Protein AF-A0A7K9EXF7-F1 (afdb_monomer_lite)

Secondary structure (DSSP, 8-state):
--TTTT----EEEE--TTTTTSPPEEEESS---BTTB-TT-BB--GGGTTT--TT-----

Radius of gyration: 12.76 Å; chains: 1; bounding box: 28×24×35 Å

Organism: Baryphthengus martii (NCBI:txid176943)

Sequence (60 aa):
DSAYQGGVFFLTVHFPTDYPFKPPKIAFTTKIYHPNINSNGSICLDILRSQWSPALTVSK

InterPro domains:
  IPR000608 Ubiquitin-conjugating (UBC), catalytic core domain [PF00179] (1-59)
  IPR000608 Ubiquitin-conjugating (UBC), catalytic core domain [PS50127] (1-60)
  IPR016135 Ubiquitin-conjugating enzyme/RWD-like [G3DSA:3.10.110.10] (1-60)
  IPR016135 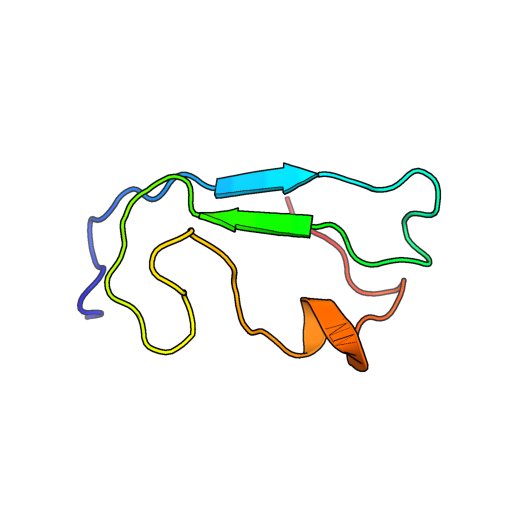Ubiquitin-conjugating enzyme/RWD-like [SSF54495] (1-59)
  IPR023313 Ubiquitin-conjugating enzyme, active site [PS00183] (33-48)

pLDDT: mean 83.68, std 7.73, range [48.62, 92.19]

Foldseek 3Di:
DDPCPPPDWDKDWADDPPPPVAAIFIFTPDQDDDPQADRRRGGNDVCNPVVPDSPDDPDD

Structure (mmCIF, N/CA/C/O backbone):
data_AF-A0A7K9EXF7-F1
#
_entry.id   AF-A0A7K9EXF7-F1
#
loop_
_atom_site.group_PDB
_atom_site.id
_atom_site.type_symbol
_atom_site.label_atom_id
_atom_site.label_alt_id
_atom_site.label_comp_id
_atom_site.label_asym_id
_atom_site.label_entity_id
_atom_site.label_seq_id
_atom_site.pdbx_PDB_ins_code
_atom_site.Cartn_x
_atom_site.Cartn_y
_atom_site.Cartn_z
_atom_site.occupancy
_atom_site.B_iso_or_equiv
_atom_site.auth_seq_id
_atom_site.auth_comp_id
_atom_site.auth_asym_id
_atom_site.auth_atom_id
_atom_site.pdbx_PDB_model_num
ATOM 1 N N . ASP A 1 1 ? -6.012 -14.519 19.626 1.00 65.38 1 ASP A N 1
ATOM 2 C CA . ASP A 1 1 ? -6.712 -13.232 19.488 1.00 65.38 1 ASP A CA 1
ATOM 3 C C . ASP A 1 1 ? -5.785 -12.141 18.993 1.00 65.38 1 ASP A C 1
ATOM 5 O O . ASP A 1 1 ? -4.672 -12.010 19.488 1.00 65.38 1 ASP A O 1
ATOM 9 N N . SER A 1 2 ? -6.249 -11.373 18.012 1.00 85.19 2 SER A N 1
ATOM 10 C CA . SER A 1 2 ? -5.639 -10.114 17.571 1.00 85.19 2 SER A CA 1
ATOM 11 C C . SER A 1 2 ? -6.652 -8.995 17.798 1.00 85.19 2 SER A C 1
ATOM 13 O O . SER A 1 2 ? -7.851 -9.225 17.655 1.00 85.19 2 SER A O 1
ATOM 15 N N . ALA A 1 3 ? -6.197 -7.774 18.089 1.00 86.44 3 ALA A N 1
ATOM 16 C CA . ALA A 1 3 ? -7.079 -6.606 18.210 1.00 86.44 3 ALA A CA 1
ATOM 17 C C . ALA A 1 3 ? -7.873 -6.304 16.919 1.00 86.44 3 ALA A C 1
ATOM 19 O O . ALA A 1 3 ? -8.846 -5.559 16.950 1.00 86.44 3 ALA A O 1
ATOM 20 N N . TYR A 1 4 ? -7.470 -6.900 15.792 1.00 87.50 4 TYR A N 1
ATOM 21 C CA . TYR A 1 4 ? -8.124 -6.770 14.488 1.00 87.50 4 TYR A CA 1
ATOM 22 C C . TYR A 1 4 ? -9.007 -7.975 14.124 1.00 87.50 4 TYR A C 1
ATOM 24 O O . TYR A 1 4 ? -9.463 -8.087 12.985 1.00 87.50 4 TYR A O 1
ATOM 32 N N . GLN A 1 5 ? -9.221 -8.908 15.055 1.00 90.00 5 GLN A N 1
ATOM 33 C CA . GLN A 1 5 ? -10.020 -10.110 14.819 1.00 90.00 5 GLN A CA 1
ATOM 34 C C . GLN A 1 5 ? -11.464 -9.754 14.440 1.00 90.00 5 GLN A C 1
ATOM 36 O O . GLN A 1 5 ? -12.099 -8.925 15.082 1.00 90.00 5 GLN A O 1
ATOM 41 N N . GLY A 1 6 ? -11.976 -10.382 13.377 1.00 88.38 6 GLY A N 1
ATOM 42 C CA . GLY A 1 6 ? -13.312 -10.104 12.834 1.00 88.38 6 GLY A CA 1
ATOM 43 C C . GLY A 1 6 ? -13.414 -8.831 11.983 1.00 88.38 6 GLY A C 1
ATOM 44 O O . GLY A 1 6 ? -14.481 -8.556 11.439 1.00 88.38 6 GLY 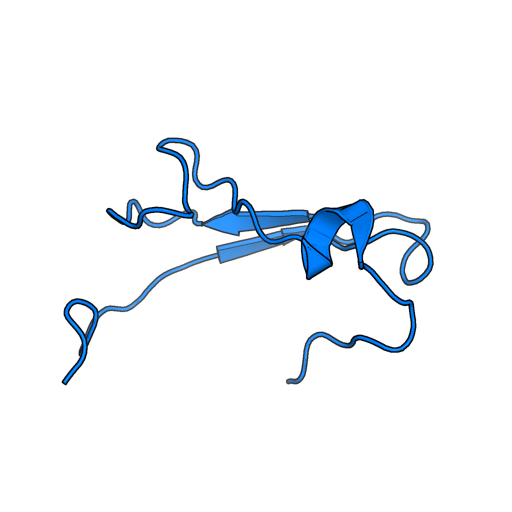A O 1
ATOM 45 N N . GLY A 1 7 ? -12.330 -8.063 11.834 1.00 86.94 7 GLY A N 1
ATOM 46 C CA . GLY A 1 7 ? -12.293 -6.894 10.959 1.00 86.94 7 GLY A CA 1
ATOM 47 C C . GLY A 1 7 ? -12.163 -7.270 9.481 1.00 86.94 7 GLY A C 1
ATOM 48 O O . GLY A 1 7 ? -11.412 -8.175 9.121 1.00 86.94 7 GLY A O 1
ATOM 49 N N . VAL A 1 8 ? -12.862 -6.533 8.615 1.00 89.50 8 VAL A N 1
ATOM 50 C CA . VAL A 1 8 ? -12.679 -6.583 7.158 1.00 89.50 8 VAL A CA 1
ATOM 51 C C . VAL A 1 8 ? -11.969 -5.306 6.732 1.00 89.50 8 VAL A C 1
ATOM 53 O O . VAL A 1 8 ? -12.475 -4.207 6.955 1.00 89.50 8 VAL A O 1
ATOM 56 N N . PHE A 1 9 ? -10.795 -5.452 6.122 1.00 91.06 9 PHE A N 1
ATOM 57 C CA . PHE A 1 9 ? -9.969 -4.331 5.689 1.00 91.06 9 PHE A CA 1
ATOM 58 C C . PHE A 1 9 ? -9.771 -4.386 4.184 1.00 91.06 9 PHE A C 1
ATOM 60 O O . PHE A 1 9 ? -9.309 -5.382 3.633 1.00 91.06 9 PHE A O 1
ATOM 67 N N . PHE A 1 10 ? -10.108 -3.287 3.526 1.00 91.38 10 PHE A N 1
ATOM 68 C CA . PHE A 1 10 ? -9.899 -3.101 2.103 1.00 91.38 10 PHE A CA 1
ATOM 69 C C . PHE A 1 10 ? -8.547 -2.431 1.851 1.00 91.38 10 PHE A C 1
ATOM 71 O O . PHE A 1 10 ? -8.148 -1.495 2.557 1.00 91.38 10 PHE A O 1
ATOM 78 N N . LEU A 1 11 ? -7.857 -2.916 0.821 1.00 92.06 11 LEU A N 1
ATOM 79 C CA . LEU A 1 11 ? -6.580 -2.397 0.356 1.00 92.06 11 LEU A CA 1
ATOM 80 C C . LEU A 1 11 ? -6.642 -2.153 -1.151 1.00 92.06 11 LEU A C 1
ATOM 82 O O . LEU A 1 11 ? -7.320 -2.874 -1.883 1.00 92.06 11 LEU A O 1
ATOM 86 N N . THR A 1 12 ? -5.901 -1.156 -1.615 1.00 90.62 12 THR A N 1
ATOM 87 C CA . THR A 1 12 ? -5.617 -0.931 -3.030 1.00 90.62 12 THR A CA 1
ATOM 88 C C . THR A 1 12 ? -4.204 -1.388 -3.342 1.00 90.62 12 THR A C 1
ATOM 90 O O . THR A 1 12 ? -3.261 -1.111 -2.599 1.00 90.62 12 THR A O 1
ATOM 93 N N . VAL A 1 13 ? -4.062 -2.090 -4.463 1.00 89.81 13 VAL A N 1
ATOM 94 C CA . VAL A 1 13 ? -2.776 -2.554 -4.982 1.00 89.81 13 VAL A CA 1
ATOM 95 C C . VAL A 1 13 ? -2.593 -1.956 -6.366 1.00 89.81 13 VAL A C 1
ATOM 97 O O . VAL A 1 13 ? -3.420 -2.157 -7.251 1.00 89.81 13 VAL A O 1
ATOM 100 N N . HIS A 1 14 ? -1.512 -1.208 -6.548 1.00 89.56 14 HIS A N 1
ATOM 101 C CA . HIS A 1 14 ? -1.149 -0.607 -7.822 1.00 89.56 14 HIS A CA 1
ATOM 102 C C . HIS A 1 14 ? 0.193 -1.163 -8.295 1.00 89.56 14 HIS A C 1
ATOM 104 O O . HIS A 1 14 ? 1.246 -0.882 -7.710 1.00 89.56 14 HIS A O 1
ATOM 110 N N . PHE A 1 15 ? 0.160 -1.910 -9.393 1.00 88.06 15 PHE A N 1
ATOM 111 C CA . PHE A 1 15 ? 1.351 -2.456 -10.031 1.00 88.06 15 PHE A CA 1
ATOM 112 C C . PHE A 1 15 ? 1.980 -1.405 -10.958 1.00 88.06 15 PHE A C 1
ATOM 114 O O . PHE A 1 15 ? 1.293 -0.885 -11.837 1.00 88.06 15 PHE A O 1
ATOM 121 N N . PRO A 1 16 ? 3.259 -1.035 -10.769 1.00 88.25 16 PRO A N 1
ATOM 122 C CA . PRO A 1 16 ? 3.964 -0.204 -11.740 1.00 88.25 16 PRO A CA 1
ATOM 123 C C . PRO A 1 16 ? 4.220 -0.986 -13.037 1.00 88.25 16 PRO A C 1
ATOM 125 O O . PRO A 1 16 ? 4.246 -2.215 -13.033 1.00 88.25 16 PRO A O 1
ATOM 128 N N . THR A 1 17 ? 4.491 -0.273 -14.132 1.00 90.44 17 THR A N 1
ATOM 129 C CA . THR A 1 17 ? 4.883 -0.865 -15.429 1.00 90.44 17 THR A CA 1
ATOM 130 C C . THR A 1 17 ? 6.119 -1.758 -15.336 1.00 90.44 17 THR A C 1
ATOM 132 O O . THR A 1 17 ? 6.255 -2.702 -16.102 1.00 90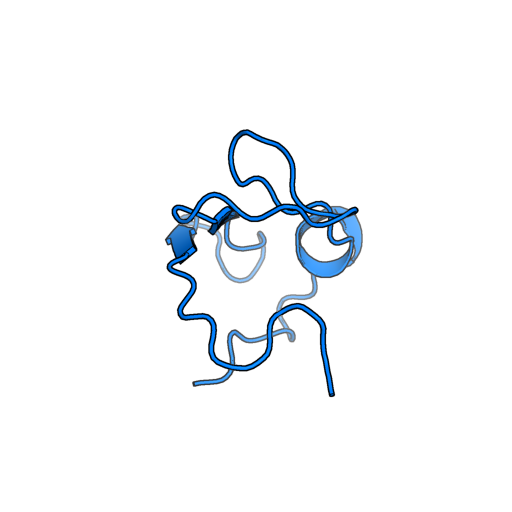.44 17 THR A O 1
ATOM 135 N N . ASP A 1 18 ? 6.994 -1.476 -14.370 1.00 87.12 18 ASP A N 1
ATOM 136 C CA . ASP A 1 18 ? 8.288 -2.142 -14.201 1.00 87.12 18 ASP A CA 1
ATOM 137 C C . ASP A 1 18 ? 8.219 -3.290 -13.174 1.00 87.12 18 ASP A C 1
ATOM 139 O O . ASP A 1 18 ? 9.240 -3.735 -12.649 1.00 87.12 18 ASP A O 1
ATOM 143 N N . TYR A 1 19 ? 7.016 -3.739 -12.807 1.00 83.25 19 TYR A N 1
ATOM 144 C CA . TYR A 1 19 ? 6.829 -4.919 -11.963 1.00 83.25 19 TYR A CA 1
ATOM 145 C C . TYR A 1 19 ? 7.309 -6.184 -12.712 1.00 83.25 19 TYR A C 1
ATOM 147 O O . TYR A 1 19 ? 7.011 -6.315 -13.900 1.00 83.25 19 TYR A O 1
ATOM 155 N N . PRO A 1 20 ? 8.037 -7.127 -12.074 1.00 82.75 20 PRO A N 1
ATOM 156 C CA . PRO A 1 20 ? 8.328 -7.242 -10.640 1.00 82.75 20 PRO A CA 1
ATOM 157 C C . PRO A 1 20 ? 9.652 -6.602 -10.184 1.00 82.75 20 PRO A C 1
ATOM 159 O O . PRO A 1 20 ? 10.057 -6.804 -9.043 1.00 82.75 20 PRO A O 1
ATOM 162 N N . PHE A 1 21 ? 10.347 -5.826 -11.022 1.00 83.69 21 PHE A N 1
ATOM 163 C CA . PHE A 1 21 ? 11.600 -5.161 -10.624 1.00 83.69 21 PHE A CA 1
ATOM 164 C C . PHE A 1 21 ? 11.371 -4.011 -9.638 1.00 83.69 21 PHE A C 1
ATOM 166 O O . PHE A 1 21 ? 12.217 -3.753 -8.783 1.00 83.69 21 PHE A O 1
ATOM 173 N N . LYS A 1 22 ? 10.215 -3.341 -9.721 1.00 83.00 22 LYS A N 1
ATOM 174 C CA . LYS A 1 22 ? 9.744 -2.385 -8.708 1.00 83.00 22 LYS A CA 1
ATOM 175 C C . LYS A 1 22 ? 8.606 -2.986 -7.874 1.00 83.00 22 LYS A C 1
ATOM 177 O O . LYS A 1 22 ? 7.744 -3.656 -8.448 1.00 83.00 22 LYS A O 1
ATOM 182 N N . PRO A 1 23 ? 8.552 -2.708 -6.558 1.00 83.75 23 PRO A N 1
ATOM 183 C CA . PRO A 1 23 ? 7.470 -3.185 -5.706 1.00 83.75 23 PRO A CA 1
ATO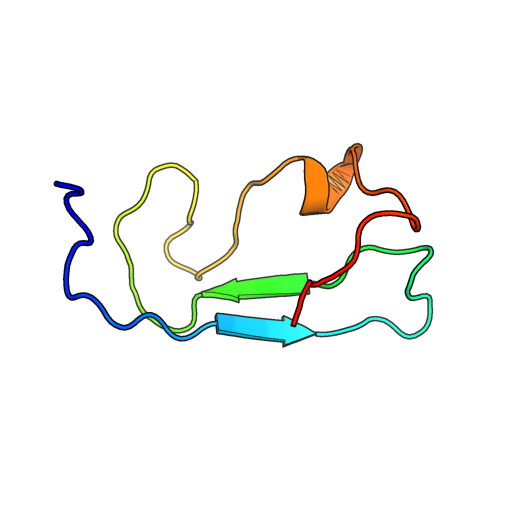M 184 C C . PRO A 1 23 ? 6.115 -2.602 -6.131 1.00 83.75 23 PRO A C 1
ATOM 186 O O . PRO A 1 23 ? 6.048 -1.460 -6.608 1.00 83.75 23 PRO A O 1
ATOM 189 N N . PRO A 1 24 ? 5.014 -3.343 -5.920 1.00 88.38 24 PRO A N 1
ATOM 190 C CA . PRO A 1 24 ? 3.679 -2.795 -6.061 1.00 88.38 24 PRO A CA 1
ATOM 191 C C . PRO A 1 24 ? 3.425 -1.787 -4.936 1.00 88.38 24 PRO A C 1
ATOM 193 O O . PRO A 1 24 ? 3.871 -1.958 -3.799 1.00 88.38 24 PRO A O 1
ATOM 196 N N . LYS A 1 25 ? 2.677 -0.726 -5.236 1.00 86.81 25 LYS A N 1
ATOM 197 C CA . LYS A 1 25 ? 2.231 0.225 -4.215 1.00 86.81 25 LYS A CA 1
ATOM 198 C C . LYS A 1 25 ? 0.968 -0.322 -3.567 1.00 86.81 25 LYS A C 1
ATOM 200 O O . LYS A 1 25 ? -0.039 -0.486 -4.250 1.00 86.81 25 LYS A O 1
ATOM 205 N N . ILE A 1 26 ? 1.030 -0.588 -2.267 1.00 89.75 26 ILE A N 1
ATOM 206 C CA . ILE A 1 26 ? -0.102 -1.083 -1.481 1.00 89.75 26 ILE A CA 1
ATOM 207 C C . ILE A 1 26 ? -0.505 -0.010 -0.471 1.00 89.75 26 ILE A C 1
ATOM 209 O O . ILE A 1 26 ? 0.350 0.521 0.242 1.00 89.75 26 ILE A O 1
ATOM 213 N N . ALA A 1 27 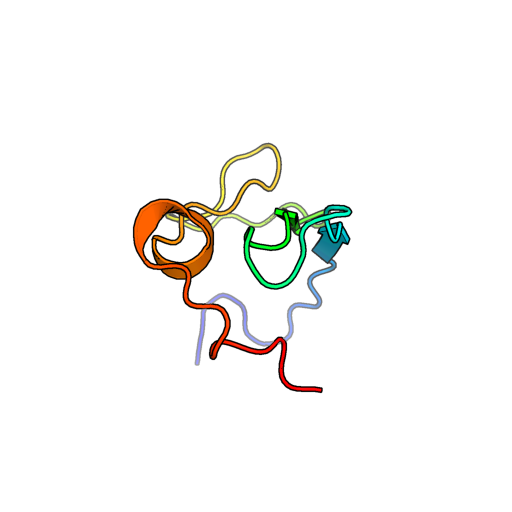? -1.798 0.300 -0.408 1.00 90.06 27 ALA A N 1
ATOM 214 C CA . ALA A 1 27 ? -2.354 1.218 0.578 1.00 90.06 27 ALA A CA 1
ATOM 215 C C . ALA A 1 27 ? -3.665 0.675 1.156 1.00 90.06 27 ALA A C 1
ATOM 217 O O . ALA A 1 27 ? -4.476 0.085 0.448 1.00 90.06 27 ALA A O 1
ATOM 218 N N . PHE A 1 28 ? -3.892 0.892 2.447 1.00 92.19 28 PHE A N 1
ATOM 219 C CA . PHE A 1 28 ? -5.178 0.628 3.082 1.00 92.19 28 PHE A CA 1
ATOM 220 C C . PHE A 1 28 ? -6.189 1.702 2.680 1.00 92.19 28 PHE A C 1
ATOM 222 O O . PHE A 1 28 ? -5.951 2.892 2.871 1.00 92.19 28 PHE A O 1
ATOM 229 N N . THR A 1 29 ? -7.346 1.291 2.165 1.00 90.69 29 THR A N 1
ATOM 230 C CA . THR A 1 29 ? -8.489 2.202 1.980 1.00 90.69 29 THR A CA 1
ATOM 231 C C . THR A 1 29 ? -9.363 2.254 3.224 1.00 90.69 29 THR A C 1
ATOM 233 O O . THR A 1 29 ? -10.014 3.262 3.492 1.00 90.69 29 THR A O 1
ATOM 236 N N . THR A 1 30 ? -9.359 1.183 4.018 1.00 89.19 30 THR A N 1
ATOM 237 C CA . THR A 1 30 ? -10.030 1.158 5.320 1.00 89.19 30 THR A CA 1
ATOM 238 C C . THR A 1 30 ? -9.166 1.852 6.361 1.00 89.19 30 THR A C 1
ATOM 240 O O . THR A 1 30 ? -8.007 1.486 6.548 1.00 89.19 30 THR A O 1
ATOM 243 N N . LYS A 1 31 ? -9.730 2.839 7.066 1.00 86.19 31 LYS A N 1
ATOM 244 C CA . LYS A 1 31 ? -9.041 3.478 8.193 1.00 86.19 31 LYS A CA 1
ATOM 245 C C . LYS A 1 31 ? -8.816 2.442 9.291 1.00 86.19 31 LYS A C 1
ATOM 247 O O . LYS A 1 31 ? -9.771 1.896 9.834 1.00 86.19 31 LYS A O 1
ATOM 252 N N . ILE A 1 32 ? -7.554 2.199 9.612 1.00 88.19 32 ILE A N 1
ATOM 253 C CA . ILE A 1 32 ? -7.118 1.250 10.631 1.00 88.19 32 ILE A CA 1
ATOM 254 C C . ILE A 1 32 ? -6.097 1.939 11.529 1.00 88.19 32 ILE A C 1
ATOM 256 O O . ILE A 1 32 ? -5.233 2.676 11.056 1.00 88.19 32 ILE A O 1
ATOM 260 N N . TYR A 1 33 ? -6.214 1.718 12.833 1.00 88.00 33 TYR A N 1
ATOM 261 C CA . TYR A 1 33 ? -5.225 2.188 13.788 1.00 88.00 33 TYR A CA 1
ATOM 262 C C . TYR A 1 33 ? -4.153 1.114 13.950 1.00 88.00 33 TYR A C 1
ATOM 264 O O . TYR A 1 33 ? -4.393 0.132 14.640 1.00 88.00 33 TYR A O 1
ATOM 272 N N . HIS A 1 34 ? -3.007 1.271 13.284 1.00 87.19 34 HIS A N 1
ATOM 273 C CA . HIS A 1 34 ? -1.912 0.299 13.316 1.00 87.19 34 HIS A CA 1
ATOM 274 C C . HIS A 1 34 ? -0.551 1.019 13.273 1.00 87.19 34 HIS A C 1
ATOM 276 O O . HIS A 1 34 ? -0.395 1.929 12.461 1.00 87.19 34 HIS A O 1
ATOM 282 N N . PRO A 1 35 ? 0.467 0.605 14.056 1.00 88.06 35 PRO A N 1
ATOM 283 C CA . PRO A 1 35 ? 1.756 1.310 14.137 1.00 88.06 35 PRO A CA 1
ATOM 284 C C . PRO A 1 35 ? 2.473 1.499 12.794 1.00 88.06 35 PRO A C 1
ATOM 286 O O . PRO A 1 35 ? 3.134 2.506 12.571 1.00 88.06 35 PRO A O 1
ATOM 289 N N . ASN A 1 36 ? 2.335 0.529 11.887 1.00 87.19 36 ASN A N 1
ATOM 290 C CA . ASN A 1 36 ? 2.957 0.565 10.559 1.00 87.19 36 ASN A CA 1
ATOM 291 C C . ASN A 1 36 ? 2.050 1.115 9.444 1.00 87.19 36 ASN A C 1
ATOM 293 O O . ASN A 1 36 ? 2.433 1.024 8.276 1.00 87.19 36 ASN A O 1
ATOM 297 N N . ILE A 1 37 ? 0.856 1.629 9.763 1.00 88.00 37 ILE A N 1
ATOM 298 C CA . ILE A 1 37 ? -0.083 2.175 8.774 1.00 88.00 37 ILE A CA 1
ATOM 299 C C . ILE A 1 37 ? -0.351 3.637 9.112 1.00 88.00 37 ILE A C 1
ATOM 301 O O . ILE A 1 37 ? -0.862 3.969 10.179 1.00 88.00 37 ILE A O 1
ATOM 305 N N . ASN A 1 38 ? -0.017 4.521 8.178 1.00 86.44 38 ASN A N 1
ATOM 306 C CA . ASN A 1 38 ? -0.265 5.948 8.337 1.00 86.44 38 ASN A CA 1
ATOM 307 C C . ASN A 1 38 ? -1.760 6.267 8.170 1.00 86.44 38 ASN A C 1
ATOM 309 O O . ASN A 1 38 ? -2.508 5.514 7.551 1.00 86.44 38 ASN A O 1
ATOM 313 N N . SER A 1 39 ? -2.194 7.447 8.623 1.00 84.75 39 SER A N 1
ATOM 314 C CA . SER A 1 39 ? -3.586 7.918 8.482 1.00 84.75 39 SER A CA 1
ATOM 315 C C . SER A 1 39 ? -4.073 8.028 7.030 1.00 84.75 39 SER A C 1
ATOM 317 O O . SER A 1 39 ? -5.277 8.017 6.782 1.00 84.75 39 SER A O 1
ATOM 319 N N . ASN A 1 40 ? -3.147 8.105 6.069 1.00 83.75 40 ASN A N 1
ATOM 320 C CA . ASN A 1 40 ? -3.428 8.080 4.633 1.00 83.75 40 ASN A CA 1
ATOM 321 C C . ASN A 1 40 ? -3.486 6.656 4.034 1.00 83.75 40 ASN A C 1
ATOM 323 O O . ASN A 1 40 ? -3.595 6.524 2.818 1.00 83.75 40 ASN A O 1
ATOM 327 N N . GLY A 1 41 ? -3.339 5.611 4.855 1.00 84.94 41 GLY A N 1
ATOM 328 C CA . GLY A 1 41 ? -3.337 4.210 4.430 1.00 84.94 41 GLY A CA 1
ATOM 329 C C . GLY A 1 41 ? -1.990 3.670 3.943 1.00 84.94 41 GLY A C 1
ATOM 330 O O . GLY A 1 41 ? -1.895 2.494 3.603 1.00 84.94 41 GLY A O 1
ATOM 331 N N . SER A 1 42 ? -0.934 4.486 3.905 1.00 85.81 42 SER A N 1
ATOM 332 C CA . SER A 1 42 ? 0.396 4.041 3.472 1.00 85.81 42 SER A CA 1
ATOM 333 C C . SER A 1 42 ? 0.993 3.070 4.480 1.00 85.81 42 SER A C 1
ATOM 335 O O . SER A 1 42 ? 1.026 3.355 5.678 1.00 85.81 42 SER A O 1
ATOM 337 N N . ILE A 1 43 ? 1.521 1.961 3.972 1.00 88.69 43 ILE A N 1
ATOM 338 C CA . ILE A 1 43 ? 2.142 0.917 4.782 1.00 88.69 43 ILE A CA 1
ATOM 339 C C . ILE A 1 43 ? 3.654 1.145 4.830 1.00 88.69 43 ILE A C 1
ATOM 341 O O . ILE A 1 43 ? 4.312 1.289 3.794 1.00 88.69 43 ILE A O 1
ATOM 345 N N . CYS A 1 44 ? 4.220 1.172 6.033 1.00 80.00 44 CYS A N 1
ATOM 346 C CA . CYS A 1 44 ? 5.660 1.246 6.250 1.00 80.00 44 CYS A CA 1
ATOM 347 C C . CYS A 1 44 ? 6.218 -0.158 6.515 1.00 80.00 44 CYS A C 1
ATOM 349 O O . CYS A 1 44 ? 6.462 -0.534 7.659 1.00 80.00 44 CYS A O 1
ATOM 351 N N . LEU A 1 45 ? 6.369 -0.935 5.440 1.00 82.12 45 LEU A N 1
ATOM 352 C CA . LEU A 1 45 ? 6.993 -2.258 5.443 1.00 82.12 45 LEU A CA 1
ATOM 353 C C . LEU A 1 45 ? 8.218 -2.252 4.532 1.00 82.12 45 LEU A C 1
ATOM 355 O O . LEU A 1 45 ? 8.129 -1.854 3.368 1.00 82.12 45 LEU A O 1
ATOM 359 N N . ASP A 1 46 ? 9.341 -2.741 5.045 1.00 74.81 46 ASP A N 1
ATOM 360 C CA . ASP A 1 46 ? 10.624 -2.705 4.336 1.00 74.81 46 ASP A CA 1
ATOM 361 C C . ASP A 1 46 ? 10.623 -3.579 3.077 1.00 74.81 46 ASP A C 1
ATOM 363 O O . ASP A 1 46 ? 11.223 -3.206 2.068 1.00 74.81 46 ASP A O 1
ATOM 367 N N . ILE A 1 47 ? 9.856 -4.677 3.081 1.00 77.94 47 ILE A N 1
ATOM 368 C CA . ILE A 1 47 ? 9.655 -5.543 1.908 1.00 77.94 47 ILE A CA 1
ATOM 369 C C . ILE A 1 47 ? 8.922 -4.836 0.762 1.00 77.94 47 ILE A C 1
ATOM 371 O O . ILE A 1 47 ? 9.073 -5.229 -0.385 1.00 77.94 47 ILE A O 1
ATOM 375 N N . LEU A 1 48 ? 8.153 -3.778 1.045 1.00 75.00 48 LEU A N 1
ATOM 376 C CA . LEU A 1 48 ? 7.485 -2.948 0.033 1.00 75.00 48 LEU A CA 1
ATOM 377 C C . LEU A 1 48 ? 8.346 -1.743 -0.385 1.00 75.00 48 LEU A C 1
ATOM 379 O O . LEU A 1 48 ? 7.892 -0.893 -1.154 1.00 75.00 48 LEU A O 1
ATOM 383 N N . ARG A 1 49 ? 9.574 -1.637 0.144 1.00 72.19 49 ARG A N 1
ATOM 384 C CA . ARG A 1 49 ? 10.520 -0.547 -0.114 1.00 72.19 49 ARG A CA 1
ATOM 385 C C . ARG A 1 49 ? 11.904 -1.087 -0.476 1.00 72.19 49 ARG A C 1
ATOM 387 O O . ARG A 1 49 ? 12.135 -1.436 -1.626 1.00 72.19 49 ARG A O 1
ATOM 394 N N . SER A 1 50 ? 12.827 -1.106 0.484 1.00 73.38 50 SER A N 1
ATOM 395 C CA . SER A 1 50 ? 14.255 -1.374 0.280 1.00 73.38 50 SER A CA 1
ATOM 396 C C . SER A 1 50 ? 14.591 -2.859 0.190 1.00 73.38 50 SER A C 1
ATOM 398 O O . SER A 1 50 ? 15.596 -3.207 -0.420 1.00 73.38 50 SER A O 1
ATOM 400 N N . GLN A 1 51 ? 13.762 -3.726 0.771 1.00 79.81 51 GLN A N 1
ATOM 401 C CA . GLN A 1 51 ? 13.959 -5.178 0.773 1.00 79.81 51 GLN A CA 1
ATOM 402 C C . GLN A 1 51 ? 13.068 -5.898 -0.248 1.00 79.81 51 GLN A C 1
ATOM 404 O O . GLN A 1 51 ? 12.893 -7.114 -0.171 1.00 79.81 51 GLN A O 1
ATOM 409 N N . TRP A 1 52 ? 12.482 -5.166 -1.202 1.00 81.75 52 TRP A N 1
ATOM 410 C CA . TRP A 1 52 ? 11.723 -5.789 -2.280 1.00 81.75 52 TRP A CA 1
ATOM 411 C C . TRP A 1 52 ? 12.643 -6.648 -3.149 1.00 81.75 52 TRP A C 1
ATOM 413 O O . TRP A 1 52 ? 13.669 -6.182 -3.644 1.00 81.75 52 TRP A O 1
ATOM 423 N N . SER A 1 53 ? 12.239 -7.895 -3.369 1.00 81.06 53 SER A N 1
ATOM 424 C CA . SER A 1 53 ? 12.870 -8.802 -4.319 1.00 81.06 53 SER A CA 1
ATOM 425 C C . SER A 1 53 ? 11.830 -9.232 -5.351 1.00 81.06 53 SER A C 1
ATOM 427 O O . SER A 1 53 ? 10.713 -9.556 -4.952 1.00 81.06 53 SER A O 1
ATOM 429 N N . PRO A 1 54 ? 12.174 -9.321 -6.649 1.00 76.38 54 PRO A N 1
ATOM 430 C CA . PRO A 1 54 ? 11.274 -9.839 -7.682 1.00 76.38 54 PRO A CA 1
ATOM 431 C C . PRO A 1 54 ? 10.773 -11.268 -7.421 1.00 76.38 54 PRO A C 1
ATOM 433 O O . PRO A 1 54 ? 9.798 -11.696 -8.031 1.00 76.38 54 PRO A O 1
ATOM 436 N N . ALA A 1 55 ? 11.441 -12.011 -6.529 1.00 77.62 55 ALA A N 1
ATOM 437 C CA . ALA A 1 55 ? 11.010 -13.333 -6.079 1.00 77.62 55 ALA A CA 1
ATOM 438 C C . ALA A 1 55 ? 9.839 -13.286 -5.076 1.00 77.62 55 ALA A C 1
ATOM 440 O O . ALA A 1 55 ? 9.192 -14.307 -4.844 1.00 77.62 55 ALA A O 1
ATOM 441 N N . LEU A 1 56 ? 9.558 -12.125 -4.471 1.00 78.06 56 LEU A N 1
ATOM 442 C CA . LEU A 1 56 ? 8.393 -11.929 -3.614 1.00 78.06 56 LEU A CA 1
ATOM 443 C C . LEU A 1 56 ? 7.151 -11.767 -4.491 1.00 78.06 56 LEU A C 1
ATOM 445 O O . LEU A 1 56 ? 7.072 -10.887 -5.347 1.00 78.06 56 LEU A O 1
ATOM 449 N N . THR A 1 57 ? 6.159 -12.617 -4.261 1.00 74.50 57 THR A N 1
ATOM 450 C CA . THR A 1 57 ? 4.892 -12.588 -4.991 1.00 74.50 57 THR A CA 1
ATOM 451 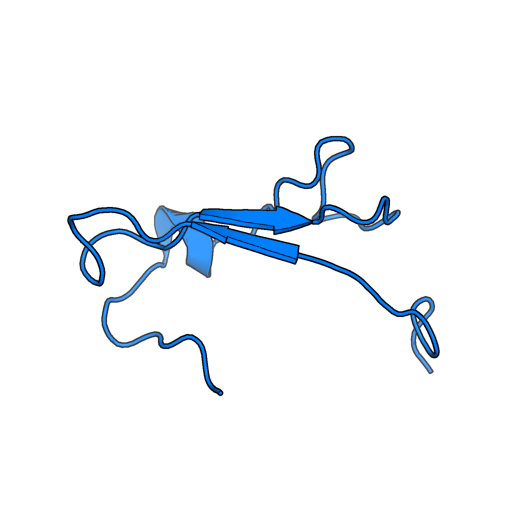C C . THR A 1 57 ? 3.762 -12.170 -4.064 1.00 74.50 57 THR A C 1
ATOM 453 O O . THR A 1 57 ? 3.798 -12.417 -2.858 1.00 74.50 57 THR A O 1
ATOM 456 N N . VAL A 1 58 ? 2.739 -11.526 -4.628 1.00 70.06 58 VAL A N 1
ATOM 457 C CA . VAL A 1 58 ? 1.444 -11.423 -3.952 1.00 70.06 58 VAL A CA 1
ATOM 458 C C . VAL A 1 58 ? 0.812 -12.807 -4.076 1.00 70.06 58 VAL A C 1
ATOM 460 O O . VAL A 1 58 ? 0.296 -13.157 -5.137 1.00 70.06 58 VAL A O 1
ATOM 463 N N . SER A 1 59 ? 0.949 -13.634 -3.040 1.00 68.94 59 SER A N 1
ATOM 464 C CA . SER A 1 59 ? 0.320 -14.954 -3.008 1.00 68.94 59 SER A CA 1
ATOM 465 C C . SER A 1 59 ? -1.200 -14.797 -3.085 1.00 68.94 59 SER A C 1
ATOM 467 O O . SER A 1 59 ? -1.757 -13.941 -2.396 1.00 68.94 59 SER A O 1
ATOM 469 N N . LYS A 1 60 ? -1.833 -15.597 -3.948 1.00 48.62 60 LYS A N 1
ATOM 470 C CA . LYS A 1 60 ? -3.280 -15.593 -4.187 1.00 48.62 60 LYS A CA 1
ATOM 471 C C . LYS A 1 60 ? -4.066 -16.100 -2.983 1.00 48.62 60 LYS A C 1
ATOM 473 O O . LYS A 1 60 ? -3.585 -17.063 -2.348 1.00 48.62 60 LYS A O 1
#